Protein AF-G3C947-F1 (afdb_monomer)

Secondary structure (DSSP, 8-state):
--EEEEE-GGG--HHHHHHHHTTTEEEEEPPPTT--S-S-HHHHHHHHHHHH-HHHHHHHHTTHHHHHHHHHHHHHH--S----SSHHHHHHHHHHHHHHHHHHHHHHHHHHH--------------TTSTTS--

pLDDT: mean 82.48, std 16.09, range [36.72, 95.0]

Radius of gyration: 19.02 Å; Cα contacts (8 Å, |Δi|>4): 98; chains: 1; bounding box: 43×40×48 Å

Foldseek 3Di:
DAAEDADELVQDDLVSQVVCVVVSHQYLYDDDPPDDCPHDPSSVCNVCVCVVCVPVSVVSNCVVVVVVVLVVVLCVVCVDDQPDPDPVSSVVVVVVSVVVSVVVVQVVCCVPVVDDPPPPDDPDPPPPPPPVPPD

Structure (mmCIF, N/CA/C/O backbone):
data_AF-G3C947-F1
#
_entry.id   AF-G3C947-F1
#
loop_
_atom_site.group_PDB
_atom_site.id
_atom_site.type_symbol
_atom_site.label_atom_id
_atom_site.label_alt_id
_atom_site.label_comp_id
_atom_site.label_asym_id
_atom_site.label_entity_id
_atom_site.label_seq_id
_atom_site.pdbx_PDB_ins_code
_atom_site.Cartn_x
_atom_site.Cartn_y
_atom_site.Cartn_z
_atom_site.occupancy
_atom_site.B_iso_or_equiv
_atom_site.auth_seq_id
_atom_site.auth_comp_id
_atom_site.auth_asym_id
_atom_site.auth_atom_id
_atom_site.pdbx_PDB_model_num
ATOM 1 N N . MET A 1 1 ? -16.258 0.947 -11.600 1.00 46.91 1 MET A N 1
ATOM 2 C CA . MET A 1 1 ? -15.124 0.091 -11.181 1.00 46.91 1 MET A CA 1
ATOM 3 C C . MET A 1 1 ? -14.740 0.502 -9.768 1.00 46.91 1 MET A C 1
ATOM 5 O O . MET A 1 1 ? -14.337 1.641 -9.590 1.00 46.91 1 MET A O 1
ATOM 9 N N . VAL A 1 2 ? -14.936 -0.360 -8.766 1.00 54.62 2 VAL A N 1
ATOM 10 C CA . VAL A 1 2 ? -14.565 -0.039 -7.374 1.00 54.62 2 VAL A CA 1
ATOM 11 C C . VAL A 1 2 ? -13.040 0.010 -7.280 1.00 54.62 2 VAL A C 1
ATOM 13 O O . VAL A 1 2 ? -12.376 -0.970 -7.621 1.00 54.62 2 VAL A O 1
ATOM 16 N N . LYS A 1 3 ? -12.476 1.145 -6.856 1.00 83.50 3 LYS A N 1
ATOM 17 C CA . LYS A 1 3 ? -11.040 1.260 -6.581 1.00 83.50 3 LYS A CA 1
ATOM 18 C C . LYS A 1 3 ? -10.764 0.616 -5.222 1.00 83.50 3 LYS A C 1
ATOM 20 O O . LYS A 1 3 ? -11.379 0.975 -4.223 1.00 83.50 3 LYS A O 1
ATOM 25 N N . LEU A 1 4 ? -9.862 -0.359 -5.194 1.00 87.88 4 LEU A N 1
ATOM 26 C CA . LEU A 1 4 ? -9.436 -1.066 -3.985 1.00 87.88 4 LEU A CA 1
ATOM 27 C C . LEU A 1 4 ? -8.017 -0.624 -3.631 1.00 87.88 4 LEU A C 1
ATOM 29 O O . LEU A 1 4 ? -7.165 -0.545 -4.517 1.00 87.88 4 LEU A O 1
ATOM 33 N N . LEU A 1 5 ? -7.753 -0.384 -2.348 1.00 90.12 5 LEU A N 1
ATOM 34 C CA . LEU A 1 5 ? -6.408 -0.102 -1.850 1.00 90.12 5 LEU A CA 1
ATOM 35 C C . LEU A 1 5 ? -6.021 -1.121 -0.786 1.00 90.12 5 LEU A C 1
ATOM 37 O O . LEU A 1 5 ? -6.614 -1.172 0.290 1.00 90.12 5 LEU A O 1
ATOM 41 N N . THR A 1 6 ? -5.003 -1.921 -1.094 1.00 91.50 6 THR A N 1
ATOM 42 C CA . THR A 1 6 ? -4.406 -2.888 -0.169 1.00 91.50 6 THR A CA 1
ATOM 43 C C . THR A 1 6 ? -3.209 -2.278 0.546 1.00 91.50 6 THR A C 1
ATOM 45 O O . THR A 1 6 ? -2.308 -1.763 -0.117 1.00 91.50 6 THR A O 1
ATOM 48 N N . ALA A 1 7 ? -3.156 -2.383 1.872 1.00 89.56 7 ALA A N 1
ATOM 49 C CA . ALA A 1 7 ? -2.009 -1.933 2.661 1.00 89.56 7 ALA A CA 1
ATOM 50 C C . ALA A 1 7 ? -1.637 -2.950 3.743 1.00 89.56 7 ALA A C 1
ATOM 52 O O . ALA A 1 7 ? -2.445 -3.790 4.134 1.00 89.56 7 ALA A O 1
ATOM 53 N N . ASP A 1 8 ? -0.396 -2.870 4.223 1.00 88.88 8 ASP A N 1
ATOM 54 C CA . ASP A 1 8 ? 0.090 -3.712 5.316 1.00 88.88 8 ASP A CA 1
ATOM 55 C C . ASP A 1 8 ? -0.730 -3.506 6.600 1.00 88.88 8 ASP A C 1
ATOM 57 O O . ASP A 1 8 ? -1.199 -2.400 6.870 1.00 88.88 8 ASP A O 1
ATOM 61 N N . ALA A 1 9 ? -0.851 -4.545 7.430 1.00 89.81 9 ALA A N 1
ATOM 62 C CA . ALA A 1 9 ? -1.527 -4.472 8.727 1.00 89.81 9 ALA A CA 1
ATOM 63 C C . ALA A 1 9 ? -0.955 -3.370 9.645 1.00 89.81 9 ALA A C 1
ATOM 65 O O . ALA A 1 9 ? -1.646 -2.876 10.538 1.00 89.81 9 ALA A O 1
ATOM 66 N N . GLY A 1 10 ? 0.307 -2.971 9.455 1.00 88.94 10 GLY A N 1
ATOM 67 C CA . GLY A 1 10 ? 0.929 -1.820 10.110 1.00 88.94 10 GLY A CA 1
ATOM 68 C C . GLY A 1 10 ? 0.214 -0.490 9.850 1.00 88.94 10 GLY A C 1
ATOM 69 O O . GLY A 1 10 ? 0.206 0.358 10.734 1.00 88.94 10 GLY A O 1
ATOM 70 N N . TYR A 1 11 ? -0.452 -0.341 8.703 1.00 90.75 11 TYR A N 1
ATOM 71 C CA . TYR A 1 11 ? -1.237 0.845 8.344 1.00 90.75 11 TYR A CA 1
ATOM 72 C C . TYR A 1 11 ? -2.687 0.792 8.842 1.00 90.75 11 TYR A C 1
ATOM 74 O O . TYR A 1 11 ? -3.474 1.682 8.522 1.00 90.75 11 TYR A O 1
ATOM 82 N N . LEU A 1 12 ? -3.069 -0.232 9.613 1.00 92.94 12 LEU A N 1
ATOM 83 C CA . LEU A 1 12 ? -4.413 -0.328 10.172 1.00 92.94 12 LEU A CA 1
ATOM 84 C C . LEU A 1 12 ? -4.640 0.790 11.195 1.00 92.94 12 LEU A C 1
ATOM 86 O O . LEU A 1 12 ? -4.162 0.714 12.326 1.00 92.94 12 LEU A O 1
ATOM 90 N N . SER A 1 13 ? -5.404 1.800 10.798 1.00 93.06 13 SER A N 1
ATOM 91 C CA . SER A 1 13 ? -5.908 2.850 11.678 1.00 93.06 13 SER A CA 1
ATOM 92 C C . SER A 1 13 ? -7.265 3.342 11.169 1.00 93.06 13 SER A C 1
ATOM 94 O O . SER A 1 13 ? -7.620 3.114 10.006 1.00 93.06 13 SER A O 1
ATOM 96 N N . ARG A 1 14 ? -8.041 3.986 12.044 1.00 93.38 14 ARG A N 1
ATOM 97 C CA . ARG A 1 14 ? -9.364 4.524 11.689 1.00 93.38 14 ARG A CA 1
ATOM 98 C C . ARG A 1 14 ? -9.227 5.681 10.710 1.00 93.38 14 ARG A C 1
ATOM 100 O O . ARG A 1 14 ? -9.922 5.712 9.703 1.00 93.38 14 ARG A O 1
ATOM 107 N N . GLU A 1 15 ? -8.259 6.544 10.979 1.00 93.75 15 GLU A N 1
ATOM 108 C CA . GLU A 1 15 ? -7.911 7.734 10.207 1.00 93.75 15 GLU A CA 1
ATOM 109 C C . GLU A 1 15 ? -7.453 7.342 8.799 1.00 93.75 15 GLU A C 1
ATOM 111 O O . GLU A 1 15 ? -7.882 7.933 7.815 1.00 93.75 15 GLU A O 1
ATOM 116 N N . ASN A 1 16 ? -6.639 6.286 8.679 1.00 93.31 16 ASN A N 1
ATOM 117 C CA . ASN A 1 16 ? -6.220 5.770 7.378 1.00 93.31 16 ASN A CA 1
ATOM 118 C C . ASN A 1 16 ? -7.409 5.209 6.593 1.00 93.31 16 ASN A C 1
ATOM 120 O O . ASN A 1 16 ? -7.526 5.474 5.399 1.00 93.31 16 ASN A O 1
ATOM 124 N N . CYS A 1 17 ? -8.303 4.452 7.240 1.00 92.62 17 CYS A N 1
ATOM 125 C CA . CYS A 1 17 ? -9.491 3.920 6.566 1.00 92.62 17 CYS A CA 1
ATOM 126 C C . CYS A 1 17 ? -10.427 5.041 6.099 1.00 92.62 17 CYS A C 1
ATOM 128 O O . CYS A 1 17 ? -10.932 4.982 4.983 1.00 92.62 17 CYS A O 1
ATOM 130 N N . GLU A 1 18 ? -10.614 6.077 6.913 1.00 94.44 18 GLU A N 1
ATOM 131 C CA . GLU A 1 18 ? -11.406 7.258 6.569 1.00 94.44 18 GLU A CA 1
ATOM 132 C C . GLU A 1 18 ? -10.776 8.064 5.431 1.00 94.44 18 GLU A C 1
ATOM 134 O O . GLU A 1 18 ? -11.450 8.380 4.457 1.00 94.44 18 GLU A O 1
ATOM 139 N N . ALA A 1 19 ? -9.465 8.310 5.473 1.00 94.00 19 ALA A N 1
ATOM 140 C CA . ALA A 1 19 ? -8.751 9.003 4.403 1.00 94.00 19 ALA A CA 1
ATOM 141 C C . ALA A 1 19 ? -8.832 8.265 3.054 1.00 94.00 19 ALA A C 1
ATOM 143 O O . ALA A 1 19 ? -8.845 8.899 1.997 1.00 94.00 19 ALA A O 1
ATOM 144 N N . ILE A 1 20 ? -8.880 6.929 3.082 1.00 92.94 20 ILE A N 1
ATOM 145 C CA . ILE A 1 20 ? -9.097 6.094 1.895 1.00 92.94 20 ILE A CA 1
ATOM 146 C C . ILE A 1 20 ? -10.562 6.195 1.437 1.00 92.94 20 ILE A C 1
ATOM 148 O O . ILE A 1 20 ? -10.811 6.437 0.256 1.00 92.94 20 ILE A O 1
ATOM 152 N N . GLY A 1 21 ? -11.515 6.073 2.365 1.00 91.25 21 GLY A N 1
ATOM 153 C CA . GLY A 1 21 ? -12.951 6.165 2.087 1.00 91.25 21 GLY A CA 1
ATOM 154 C C . GLY A 1 21 ? -13.375 7.516 1.508 1.00 91.25 21 GLY A C 1
ATOM 155 O O . GLY A 1 21 ? -14.147 7.554 0.556 1.00 91.25 21 GLY A O 1
ATOM 156 N N . ASN A 1 22 ? -12.777 8.616 1.976 1.00 92.19 22 ASN A N 1
ATOM 157 C CA . ASN A 1 22 ? -12.993 9.972 1.454 1.00 92.19 22 ASN A CA 1
ATOM 158 C C . ASN A 1 22 ? -12.605 10.129 -0.026 1.00 92.19 22 ASN A C 1
ATOM 160 O O . ASN A 1 22 ? -12.978 11.108 -0.664 1.00 92.19 22 ASN A O 1
ATOM 164 N N . LYS A 1 23 ? -11.838 9.182 -0.580 1.00 92.00 23 LYS A N 1
ATOM 165 C CA . LYS A 1 23 ? -11.472 9.133 -2.002 1.00 92.00 23 LYS A CA 1
ATOM 166 C C . LYS A 1 23 ? -12.342 8.164 -2.807 1.00 92.00 23 LYS A C 1
ATOM 168 O O . LYS A 1 23 ? -11.977 7.844 -3.936 1.00 92.00 23 LYS A O 1
ATOM 173 N N . GLU A 1 24 ? -13.435 7.669 -2.223 1.00 89.88 24 GLU A N 1
ATOM 174 C CA . GLU A 1 24 ? -14.315 6.642 -2.800 1.00 89.88 24 GLU A CA 1
ATOM 175 C C . GLU A 1 24 ? -13.566 5.329 -3.104 1.00 89.88 24 GLU A C 1
ATOM 177 O O . GLU A 1 24 ? -13.845 4.610 -4.068 1.00 89.88 24 GLU A O 1
ATOM 182 N N . ILE A 1 25 ? -12.554 5.026 -2.286 1.00 91.69 25 ILE A N 1
ATOM 183 C CA . ILE A 1 25 ? -11.736 3.818 -2.386 1.00 91.69 25 ILE A CA 1
ATOM 184 C C . ILE A 1 25 ? -12.091 2.902 -1.217 1.00 91.69 25 ILE A C 1
ATOM 186 O O . ILE A 1 25 ? -12.230 3.346 -0.080 1.00 91.69 25 ILE A O 1
ATOM 190 N N . VAL A 1 26 ? -12.180 1.599 -1.477 1.00 91.00 26 VAL A N 1
ATOM 191 C CA . VAL A 1 26 ? -12.403 0.603 -0.424 1.00 91.00 26 VAL A CA 1
ATOM 192 C C . VAL A 1 26 ? -11.062 0.150 0.148 1.00 91.00 26 VAL A C 1
ATOM 194 O O . VAL A 1 26 ? -10.196 -0.366 -0.571 1.00 91.00 26 VAL A O 1
ATOM 197 N N . ALA A 1 27 ? -10.897 0.315 1.460 1.00 92.81 27 ALA A N 1
ATOM 198 C CA . ALA A 1 27 ? -9.704 -0.113 2.178 1.00 92.81 27 ALA A CA 1
ATOM 199 C C . ALA A 1 27 ? -9.661 -1.645 2.359 1.00 92.81 27 ALA A C 1
ATOM 201 O O . ALA A 1 27 ? -10.629 -2.293 2.768 1.00 92.81 27 ALA A O 1
ATOM 202 N N . ARG A 1 28 ? -8.494 -2.233 2.085 1.00 93.88 28 ARG A N 1
ATOM 203 C CA . ARG A 1 28 ? -8.162 -3.646 2.313 1.00 93.88 28 ARG A CA 1
ATOM 204 C C . ARG A 1 28 ? -6.905 -3.725 3.174 1.00 93.88 28 ARG A C 1
ATOM 206 O O . ARG A 1 28 ? -5.798 -3.914 2.673 1.00 93.88 28 ARG A O 1
ATOM 213 N N . ILE A 1 29 ? -7.082 -3.540 4.478 1.00 93.69 29 ILE A N 1
ATOM 214 C CA . ILE A 1 29 ? -6.005 -3.594 5.472 1.00 93.69 29 ILE A CA 1
ATOM 215 C C . ILE A 1 29 ? -6.318 -4.720 6.449 1.00 93.69 29 ILE A C 1
ATOM 217 O O . ILE A 1 29 ? -7.442 -4.796 6.937 1.00 93.69 29 ILE A O 1
ATOM 221 N N . PHE A 1 30 ? -5.355 -5.607 6.713 1.00 93.12 30 PHE A N 1
ATOM 222 C CA . PHE A 1 30 ? -5.614 -6.795 7.529 1.00 93.12 30 PHE A CA 1
ATOM 223 C C . PHE A 1 30 ? -6.046 -6.415 8.951 1.00 93.12 30 PHE A C 1
ATOM 225 O O . PHE A 1 30 ? -5.267 -5.763 9.660 1.00 93.12 30 PHE A O 1
ATOM 232 N N . PRO A 1 31 ? -7.250 -6.822 9.389 1.00 92.06 31 PRO A N 1
ATOM 233 C CA . PRO A 1 31 ? -7.729 -6.482 10.716 1.00 92.06 31 PRO A CA 1
ATOM 234 C C . PRO A 1 31 ? -6.936 -7.237 11.802 1.00 92.06 31 PRO A C 1
ATOM 236 O O . PRO A 1 31 ? -6.737 -8.449 11.724 1.00 92.06 31 PRO A O 1
ATOM 239 N N . LYS A 1 32 ? -6.441 -6.522 12.821 1.00 89.44 32 LYS A N 1
ATOM 240 C CA . LYS A 1 32 ? -5.651 -7.099 13.928 1.00 89.44 32 LYS A CA 1
ATOM 241 C C . LYS A 1 32 ? -6.553 -7.671 15.030 1.00 89.44 32 LYS A C 1
ATOM 243 O O . LYS A 1 32 ? -7.731 -7.343 15.127 1.00 89.44 32 LYS A O 1
ATOM 248 N N . LYS A 1 33 ? -5.990 -8.504 15.910 1.00 88.62 33 LYS A N 1
ATOM 249 C CA . LYS A 1 33 ? -6.705 -9.016 17.092 1.00 88.62 33 LYS A CA 1
ATOM 250 C C . LYS A 1 33 ? -7.154 -7.854 17.995 1.00 88.62 33 LYS A C 1
ATOM 252 O O . LYS A 1 33 ? -6.365 -6.952 18.258 1.00 88.62 33 LYS A O 1
ATOM 257 N N . GLY A 1 34 ? -8.392 -7.907 18.491 1.00 85.88 34 GLY A N 1
ATOM 258 C CA . GLY A 1 34 ? -8.931 -6.927 19.450 1.00 85.88 34 GLY A CA 1
ATOM 259 C C . GLY A 1 34 ? -9.524 -5.654 18.834 1.00 85.88 34 GLY A C 1
ATOM 260 O O . GLY A 1 34 ? -9.808 -4.701 19.552 1.00 85.88 34 GLY A O 1
ATOM 261 N N . ILE A 1 35 ? -9.713 -5.617 17.516 1.00 89.06 35 ILE A N 1
ATOM 262 C CA . 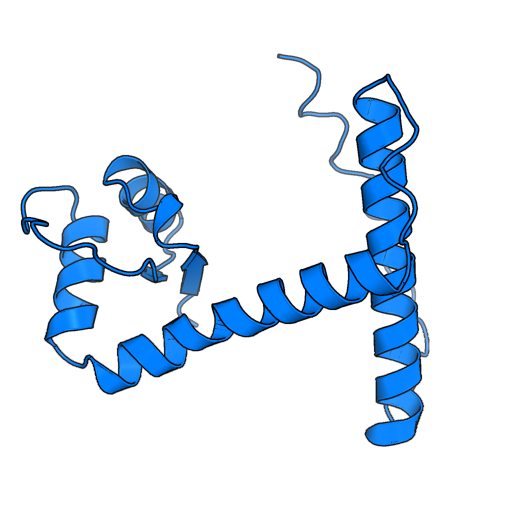ILE A 1 35 ? -10.430 -4.529 16.841 1.00 89.06 35 ILE A CA 1
ATOM 263 C C . ILE A 1 35 ? -11.914 -4.493 17.211 1.00 89.06 35 ILE A C 1
ATOM 265 O O . ILE A 1 35 ? -12.553 -5.521 17.429 1.00 89.06 35 ILE A O 1
ATOM 269 N N . THR A 1 36 ? -12.469 -3.285 17.215 1.00 89.56 36 THR A N 1
ATOM 270 C CA . THR A 1 36 ? -13.894 -3.035 17.434 1.00 89.56 36 THR A CA 1
ATOM 271 C C . THR A 1 36 ? -14.521 -2.410 16.194 1.00 89.56 36 THR A C 1
ATOM 273 O O . THR A 1 36 ? -13.850 -1.731 15.416 1.00 89.56 36 THR A O 1
ATOM 276 N N . TYR A 1 37 ? -15.834 -2.577 16.036 1.00 89.31 37 TYR A N 1
ATOM 277 C CA . TYR A 1 37 ? -16.611 -1.916 14.981 1.00 89.31 37 TYR A CA 1
ATOM 278 C C . TYR A 1 37 ? -16.779 -0.403 15.200 1.00 89.31 37 TYR A C 1
ATOM 280 O O . TYR A 1 37 ? -17.320 0.285 14.342 1.00 89.31 37 TYR A O 1
ATOM 288 N N . SER A 1 38 ? -16.314 0.140 16.328 1.00 89.81 38 SER A N 1
ATOM 289 C CA . SER A 1 38 ? -16.380 1.578 16.589 1.00 89.81 38 SER A CA 1
ATOM 290 C C . SER A 1 38 ? -15.403 2.326 15.683 1.00 89.81 38 SER A C 1
ATOM 292 O O . SER A 1 38 ? -14.200 2.046 15.714 1.00 89.81 38 SER A O 1
ATOM 294 N N . GLY A 1 39 ? -15.915 3.261 14.881 1.00 90.44 39 GLY A N 1
ATOM 295 C CA . GLY A 1 39 ? -15.129 4.096 13.975 1.00 90.44 39 GLY A CA 1
ATOM 296 C C . GLY A 1 39 ? -15.941 4.682 12.810 1.00 90.44 39 GLY A C 1
ATOM 297 O O . GLY A 1 39 ? -17.163 4.508 12.758 1.00 90.44 39 GLY A O 1
ATOM 298 N N . PRO A 1 40 ? -15.263 5.358 11.867 1.00 92.06 40 PRO A N 1
ATOM 299 C CA . PRO A 1 40 ? -15.860 5.904 10.644 1.00 92.06 40 PRO A CA 1
ATOM 300 C C . PRO A 1 40 ? -16.541 4.832 9.779 1.00 92.06 40 PRO A C 1
ATOM 302 O O . PRO A 1 40 ? -16.272 3.637 9.929 1.00 92.06 40 PRO A O 1
ATOM 305 N N . ASP A 1 41 ? -17.406 5.242 8.850 1.00 93.12 41 ASP A N 1
ATOM 306 C CA . ASP A 1 41 ? -18.142 4.300 7.990 1.00 93.12 41 ASP A CA 1
ATOM 307 C C . ASP A 1 41 ? -17.191 3.415 7.170 1.00 93.12 41 ASP A C 1
ATOM 309 O O . ASP A 1 41 ? -17.346 2.196 7.159 1.00 93.12 41 ASP A O 1
ATOM 313 N N . ALA A 1 42 ? -16.124 3.990 6.604 1.00 93.06 42 ALA A N 1
ATOM 314 C CA . ALA A 1 42 ? -15.108 3.244 5.854 1.00 93.06 42 ALA A CA 1
ATOM 315 C C . ALA A 1 42 ? -14.377 2.183 6.705 1.00 93.06 42 ALA A C 1
ATOM 317 O O . ALA A 1 42 ? -14.010 1.115 6.212 1.00 93.06 42 ALA A O 1
ATOM 318 N N . TRP A 1 43 ? -14.180 2.447 8.002 1.00 94.25 43 TRP A N 1
ATOM 319 C CA . TRP A 1 43 ? -13.630 1.467 8.946 1.00 94.25 43 TRP A CA 1
ATOM 320 C C . TRP A 1 43 ? -14.612 0.317 9.176 1.00 94.25 43 TRP A C 1
ATOM 322 O O . TRP A 1 43 ? -14.234 -0.854 9.090 1.00 94.25 43 TRP A O 1
ATOM 332 N N . ARG A 1 44 ? -15.882 0.650 9.431 1.00 94.06 44 ARG A N 1
ATOM 333 C CA . ARG A 1 44 ? -16.957 -0.331 9.622 1.00 94.06 44 ARG A CA 1
ATOM 334 C C . ARG A 1 44 ? -17.141 -1.203 8.387 1.00 94.06 44 ARG A C 1
ATOM 336 O O . ARG A 1 44 ? -17.232 -2.416 8.529 1.00 94.06 44 ARG A O 1
ATOM 343 N N . GLU A 1 45 ? -17.114 -0.616 7.196 1.00 92.50 45 GLU A N 1
ATOM 344 C CA . GLU A 1 45 ? -17.201 -1.329 5.922 1.00 92.50 45 GLU A CA 1
ATOM 345 C C . GLU A 1 45 ? -16.001 -2.264 5.702 1.00 92.50 45 GLU A C 1
ATOM 347 O O . GLU A 1 45 ? -16.165 -3.419 5.297 1.00 92.50 45 GLU A O 1
ATOM 352 N N . MET A 1 46 ? -14.784 -1.808 6.009 1.00 93.81 46 MET A N 1
ATOM 353 C CA . MET A 1 46 ? -13.572 -2.622 5.896 1.00 93.81 46 MET A CA 1
ATOM 354 C C . MET A 1 46 ? -13.636 -3.864 6.797 1.00 93.81 46 MET A C 1
ATOM 356 O O . MET A 1 46 ? -13.357 -4.966 6.316 1.00 93.81 46 MET A O 1
ATOM 360 N N . ILE A 1 47 ? -14.076 -3.716 8.054 1.00 94.06 47 ILE A N 1
ATOM 361 C CA . ILE A 1 47 ? -14.262 -4.853 8.971 1.00 94.06 47 ILE A CA 1
ATOM 362 C C . ILE A 1 47 ? -15.436 -5.726 8.523 1.00 94.06 47 ILE A C 1
ATOM 364 O O . ILE A 1 47 ? -15.287 -6.941 8.412 1.00 94.06 47 ILE A O 1
ATOM 368 N N . TYR A 1 48 ? -16.589 -5.125 8.225 1.00 93.62 48 TYR A N 1
ATOM 369 C CA . TYR A 1 48 ? -17.786 -5.856 7.812 1.00 93.62 48 TYR A CA 1
ATOM 370 C C . TYR A 1 48 ? -17.517 -6.710 6.574 1.00 93.62 48 TYR A C 1
ATOM 372 O O . TYR A 1 48 ? -17.843 -7.891 6.555 1.00 93.62 48 TYR A O 1
ATOM 380 N N . SER A 1 49 ? -16.849 -6.154 5.563 1.00 92.56 49 SER A N 1
ATOM 381 C CA . SER A 1 49 ? -16.510 -6.889 4.342 1.00 92.56 49 SER A CA 1
ATOM 382 C C . SER A 1 49 ? -15.517 -8.033 4.574 1.00 92.56 49 SER A C 1
ATOM 384 O O . SER A 1 49 ? -15.549 -9.009 3.828 1.00 92.56 49 SER A O 1
ATOM 386 N N . PHE A 1 50 ? -14.664 -7.948 5.600 1.00 94.00 50 PHE A N 1
ATOM 387 C CA . PHE A 1 50 ? -13.810 -9.061 6.019 1.00 94.00 50 PHE A CA 1
ATOM 388 C C . PHE A 1 50 ? -14.617 -10.184 6.681 1.00 94.00 50 PHE A C 1
ATOM 390 O O . PHE A 1 50 ? -14.361 -11.359 6.419 1.00 94.00 50 PHE A O 1
ATOM 397 N N . THR A 1 51 ? -15.601 -9.841 7.514 1.00 92.12 51 THR A N 1
ATOM 398 C CA . THR A 1 51 ? -16.448 -10.821 8.214 1.00 92.12 51 THR A CA 1
ATOM 399 C C . THR A 1 51 ? -17.522 -11.432 7.311 1.00 92.12 51 THR A C 1
ATOM 401 O O . THR A 1 51 ? -17.827 -12.610 7.451 1.00 92.12 51 THR A O 1
ATOM 404 N N . TYR A 1 52 ? -18.072 -10.661 6.373 1.00 95.00 52 TYR A N 1
ATOM 405 C CA . TYR A 1 52 ? -19.147 -11.092 5.478 1.00 95.00 52 TYR A CA 1
ATOM 406 C C . TYR A 1 52 ? -18.688 -12.152 4.467 1.00 95.00 52 TYR A C 1
ATOM 408 O O . TYR A 1 52 ? -19.353 -13.167 4.287 1.00 95.00 52 TYR A O 1
ATOM 416 N N . ASP A 1 53 ? -17.542 -11.933 3.815 1.00 94.69 53 ASP A N 1
ATOM 417 C CA . ASP A 1 53 ? -16.946 -12.895 2.882 1.00 94.69 53 ASP A CA 1
ATOM 418 C C . ASP A 1 53 ? -15.421 -12.861 3.004 1.00 94.69 53 ASP A C 1
ATOM 420 O O . ASP A 1 53 ? -14.695 -12.231 2.224 1.00 94.69 53 ASP A O 1
ATOM 424 N N . THR A 1 54 ? -14.929 -13.565 4.021 1.00 94.44 54 THR A N 1
ATOM 425 C CA . THR A 1 54 ? -13.504 -13.617 4.352 1.00 94.44 54 THR A CA 1
ATOM 426 C C . THR A 1 54 ? -12.662 -14.147 3.195 1.00 94.44 54 THR A C 1
ATOM 428 O O . THR A 1 54 ? -11.580 -13.627 2.935 1.00 94.44 54 THR A O 1
ATOM 431 N N . GLN A 1 55 ? -13.145 -15.145 2.452 1.00 94.56 55 GLN A N 1
ATOM 432 C CA . GLN A 1 55 ? -12.375 -15.748 1.360 1.00 94.56 55 GLN A CA 1
ATOM 433 C C . GLN A 1 55 ? -12.198 -14.777 0.192 1.00 94.56 55 GLN A C 1
ATOM 435 O O . GLN A 1 55 ? -11.095 -14.614 -0.339 1.00 94.56 55 GLN A O 1
ATOM 440 N N . LYS A 1 56 ? -13.265 -14.080 -0.209 1.00 92.88 56 LYS A N 1
ATOM 441 C CA . LYS A 1 56 ? -13.169 -13.018 -1.217 1.00 92.88 56 LYS A CA 1
ATOM 442 C C . LYS A 1 56 ? -12.289 -11.871 -0.740 1.00 92.88 56 LYS A C 1
ATOM 444 O O . LYS A 1 56 ? -11.470 -11.386 -1.521 1.00 92.88 56 LYS A O 1
ATOM 449 N N . TRP A 1 57 ? -12.416 -11.475 0.523 1.00 94.00 57 TRP A N 1
ATOM 450 C CA . TRP A 1 57 ? -11.592 -10.423 1.104 1.00 94.00 57 TRP A CA 1
ATOM 451 C C . TRP A 1 57 ? -10.102 -10.791 1.066 1.00 94.00 57 TRP A C 1
ATOM 453 O O . TRP A 1 57 ? -9.289 -10.000 0.591 1.00 94.00 57 TRP A O 1
ATOM 463 N N . LEU A 1 58 ? -9.741 -12.015 1.469 1.00 92.50 58 LEU A N 1
ATOM 464 C CA . LEU A 1 58 ? -8.357 -12.503 1.452 1.00 92.50 58 LEU A CA 1
ATOM 465 C C . LEU A 1 58 ? -7.781 -12.574 0.034 1.00 92.50 58 LEU A C 1
ATOM 467 O O . LEU A 1 58 ? -6.625 -12.203 -0.167 1.00 92.50 58 LEU A O 1
ATOM 471 N N . ARG A 1 59 ? -8.582 -12.964 -0.967 1.00 91.06 59 ARG A N 1
ATOM 472 C CA . ARG A 1 59 ? -8.163 -12.923 -2.381 1.00 91.06 59 ARG A CA 1
ATOM 473 C C . ARG A 1 59 ? -7.838 -11.507 -2.850 1.00 91.06 59 ARG A C 1
ATOM 475 O O . ARG A 1 59 ? -6.851 -11.314 -3.550 1.00 91.06 59 ARG A O 1
ATOM 482 N N . GLN A 1 60 ? -8.635 -10.519 -2.446 1.00 90.88 60 GLN A N 1
ATOM 483 C CA . GLN A 1 60 ? -8.369 -9.110 -2.755 1.00 90.88 60 GLN A CA 1
ATOM 484 C C . GLN A 1 60 ? -7.143 -8.587 -1.997 1.00 90.88 60 GLN A C 1
ATOM 486 O O . GLN A 1 60 ? -6.332 -7.859 -2.556 1.00 90.88 60 GLN A O 1
ATOM 491 N N . TYR A 1 61 ? -6.977 -8.985 -0.736 1.00 91.44 61 TYR A N 1
ATOM 492 C CA . TYR A 1 61 ? -5.828 -8.608 0.083 1.00 91.44 61 TYR A CA 1
ATOM 493 C C . TYR A 1 61 ? -4.509 -9.213 -0.423 1.00 91.44 61 TYR A C 1
ATOM 495 O O . TYR A 1 61 ? -3.455 -8.585 -0.306 1.00 91.44 61 TYR A O 1
ATOM 503 N N . HIS A 1 62 ? -4.556 -10.395 -1.047 1.00 87.38 62 HIS A N 1
ATOM 504 C CA . HIS A 1 62 ? -3.381 -11.097 -1.570 1.00 87.38 62 HIS A CA 1
ATOM 505 C C . HIS A 1 62 ? -2.571 -10.272 -2.586 1.00 87.38 62 HIS A C 1
ATOM 507 O O . HIS A 1 62 ? -1.366 -10.487 -2.709 1.00 87.38 62 HIS A O 1
ATOM 513 N N . THR A 1 63 ? -3.165 -9.274 -3.253 1.00 83.00 63 THR A N 1
ATOM 514 C CA . THR A 1 63 ? -2.451 -8.334 -4.140 1.00 83.00 63 THR A CA 1
ATOM 515 C C . THR A 1 63 ? -1.278 -7.632 -3.439 1.00 83.00 63 THR A C 1
ATOM 517 O O . THR A 1 63 ? -0.295 -7.275 -4.087 1.00 83.00 63 THR A O 1
ATOM 520 N N . ARG A 1 64 ? -1.295 -7.526 -2.103 1.00 85.81 64 ARG A N 1
ATOM 521 C CA . ARG A 1 64 ? -0.170 -7.021 -1.300 1.00 85.81 64 ARG A CA 1
ATOM 522 C C . ARG A 1 64 ? 1.130 -7.825 -1.492 1.00 85.81 64 ARG A C 1
ATOM 524 O O . ARG A 1 64 ? 2.210 -7.242 -1.405 1.00 85.81 64 ARG A O 1
ATOM 531 N N . SER A 1 65 ? 1.053 -9.119 -1.816 1.00 84.56 65 SER A N 1
ATOM 532 C CA . SER A 1 65 ? 2.230 -9.964 -2.105 1.00 84.56 65 SER A CA 1
ATOM 533 C C . SER A 1 65 ? 3.020 -9.504 -3.343 1.00 84.56 65 SER A C 1
ATOM 535 O O . SER A 1 65 ? 4.232 -9.724 -3.433 1.00 84.56 65 SER A O 1
ATOM 537 N N . ILE A 1 66 ? 2.375 -8.784 -4.271 1.00 82.44 66 ILE A N 1
ATOM 538 C CA . ILE A 1 66 ? 3.037 -8.193 -5.441 1.00 82.44 66 ILE A CA 1
ATOM 539 C C . ILE A 1 66 ? 4.069 -7.160 -4.984 1.00 82.44 66 ILE A C 1
ATOM 541 O O . ILE A 1 66 ? 5.218 -7.199 -5.420 1.00 82.44 66 ILE A O 1
ATOM 545 N N . ILE A 1 67 ? 3.701 -6.280 -4.048 1.00 81.69 67 ILE A N 1
ATOM 546 C CA . ILE A 1 67 ? 4.605 -5.248 -3.516 1.00 81.69 67 ILE A CA 1
ATOM 547 C C . ILE A 1 67 ? 5.789 -5.886 -2.781 1.00 81.69 67 ILE A C 1
ATOM 549 O O . ILE A 1 67 ? 6.922 -5.420 -2.912 1.00 81.69 67 ILE A O 1
ATOM 553 N N . GLU A 1 68 ? 5.569 -6.972 -2.040 1.00 82.44 68 GLU A N 1
ATOM 554 C CA . GLU A 1 68 ? 6.668 -7.710 -1.407 1.00 82.44 68 GLU A CA 1
ATOM 555 C C . GLU A 1 68 ? 7.625 -8.298 -2.437 1.00 82.44 68 GLU A C 1
ATOM 557 O O . GLU A 1 68 ? 8.840 -8.169 -2.287 1.00 82.44 68 GLU A O 1
ATOM 562 N N . THR A 1 69 ? 7.087 -8.875 -3.510 1.00 86.12 69 THR A N 1
ATOM 563 C CA . THR A 1 69 ? 7.876 -9.424 -4.617 1.00 86.12 69 THR A CA 1
ATOM 564 C C . THR A 1 69 ? 8.707 -8.336 -5.294 1.00 86.12 69 THR A C 1
ATOM 566 O O . THR A 1 69 ? 9.912 -8.514 -5.494 1.00 86.12 69 THR A O 1
ATOM 569 N N . VAL A 1 70 ? 8.108 -7.174 -5.571 1.00 85.19 70 VAL A N 1
ATOM 570 C CA . VAL A 1 70 ? 8.798 -5.993 -6.116 1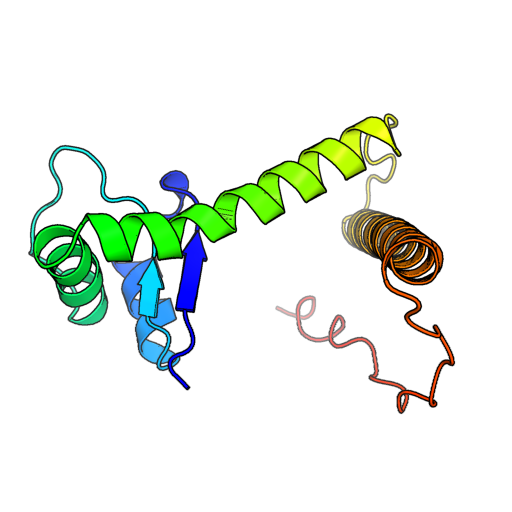.00 85.19 70 VAL A CA 1
ATOM 571 C C . VAL A 1 70 ? 9.932 -5.561 -5.184 1.00 85.19 70 VAL A C 1
ATOM 573 O O . VAL A 1 70 ? 11.084 -5.481 -5.610 1.00 85.19 70 VAL A O 1
ATOM 576 N N . ASN A 1 71 ? 9.646 -5.361 -3.894 1.00 84.12 71 ASN A N 1
ATOM 577 C CA . ASN A 1 71 ? 10.635 -4.938 -2.898 1.00 84.12 71 ASN A CA 1
ATOM 578 C C . ASN A 1 71 ? 11.793 -5.937 -2.770 1.00 84.12 71 ASN A C 1
ATOM 580 O O . ASN A 1 71 ? 12.961 -5.552 -2.701 1.00 84.12 71 ASN A O 1
ATOM 584 N N . SER A 1 72 ? 11.474 -7.228 -2.760 1.00 87.06 72 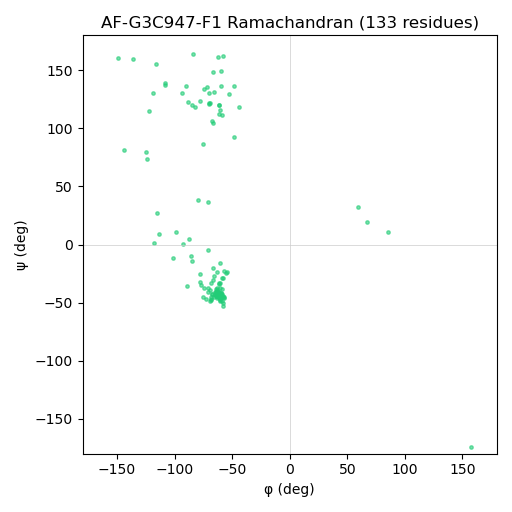SER A N 1
ATOM 585 C CA . SER A 1 72 ? 12.440 -8.324 -2.698 1.00 87.06 72 SER A CA 1
ATOM 586 C C . SER A 1 72 ? 13.327 -8.358 -3.950 1.00 87.06 72 SER A C 1
ATOM 588 O O . SER A 1 72 ? 14.544 -8.532 -3.861 1.00 87.06 72 SER A O 1
ATOM 590 N N . THR A 1 73 ? 12.741 -8.124 -5.126 1.00 88.12 73 THR A N 1
ATOM 591 C CA . THR A 1 73 ? 13.463 -8.064 -6.405 1.00 88.12 73 THR A CA 1
ATOM 592 C C . THR A 1 73 ? 14.384 -6.853 -6.462 1.00 88.12 73 THR A C 1
ATOM 594 O O . THR A 1 73 ? 15.540 -6.972 -6.878 1.00 88.12 73 THR A O 1
ATOM 597 N N . LEU A 1 74 ? 13.908 -5.697 -5.997 1.00 86.38 74 LEU A N 1
ATOM 598 C CA . LEU A 1 74 ? 14.679 -4.459 -5.976 1.00 86.38 74 LEU A CA 1
ATOM 599 C C . LEU A 1 74 ? 15.920 -4.594 -5.086 1.00 86.38 74 LEU A C 1
ATOM 601 O O . LEU A 1 74 ? 17.020 -4.250 -5.513 1.00 86.38 74 LEU A O 1
ATOM 605 N N . LYS A 1 75 ? 15.761 -5.178 -3.891 1.00 84.19 75 LYS A N 1
ATOM 606 C CA . LYS A 1 75 ? 16.870 -5.443 -2.960 1.00 84.19 75 LYS A CA 1
ATOM 607 C C . LYS A 1 75 ? 17.914 -6.401 -3.537 1.00 84.19 75 LYS A C 1
ATOM 609 O O . LYS A 1 75 ? 19.101 -6.161 -3.362 1.00 84.19 75 LYS A O 1
ATOM 614 N N . ARG A 1 76 ? 17.498 -7.459 -4.248 1.00 87.00 76 ARG A N 1
ATOM 615 C CA . ARG A 1 76 ? 18.437 -8.404 -4.889 1.00 87.00 76 ARG A CA 1
ATOM 616 C C . ARG A 1 76 ? 19.156 -7.804 -6.094 1.00 87.00 76 ARG A C 1
ATOM 618 O O . ARG A 1 76 ? 20.326 -8.080 -6.309 1.00 87.00 76 ARG A O 1
ATOM 625 N N . THR A 1 77 ? 18.455 -6.988 -6.875 1.00 86.25 77 THR A N 1
ATOM 626 C CA . THR A 1 77 ? 19.004 -6.363 -8.089 1.00 86.25 77 THR A CA 1
ATOM 627 C C . THR A 1 77 ? 19.965 -5.230 -7.761 1.00 86.25 77 THR A C 1
ATOM 629 O O . THR A 1 77 ? 20.958 -5.030 -8.453 1.00 86.25 77 THR A O 1
ATOM 632 N N . MET A 1 78 ? 19.656 -4.463 -6.717 1.00 85.62 78 MET A N 1
ATOM 633 C CA . MET A 1 78 ? 20.429 -3.304 -6.288 1.00 85.62 78 MET A CA 1
ATOM 634 C C . MET A 1 78 ? 20.829 -3.492 -4.823 1.00 85.62 78 MET A C 1
ATOM 636 O O . MET A 1 78 ? 20.273 -2.824 -3.946 1.00 85.62 78 MET A O 1
ATOM 640 N N . PRO A 1 79 ? 21.800 -4.383 -4.547 1.00 82.62 79 PRO A N 1
ATOM 641 C CA . PRO A 1 79 ? 22.186 -4.743 -3.183 1.00 82.62 79 PRO A CA 1
ATOM 642 C C . PRO A 1 79 ? 22.834 -3.581 -2.425 1.00 82.62 79 PRO A C 1
ATOM 644 O O . PRO A 1 79 ? 22.860 -3.572 -1.198 1.00 82.62 79 PRO A O 1
ATOM 647 N N . SER A 1 80 ? 23.340 -2.569 -3.139 1.00 85.44 80 SER A N 1
ATOM 648 C CA . SER A 1 80 ? 23.876 -1.367 -2.506 1.00 85.44 80 SER A CA 1
ATOM 649 C C . SER A 1 80 ? 22.769 -0.578 -1.787 1.00 85.44 80 SER A C 1
ATOM 651 O O . SER A 1 80 ? 21.745 -0.263 -2.412 1.00 85.44 80 SER A O 1
ATOM 653 N N . PRO A 1 81 ? 22.981 -0.172 -0.520 1.00 81.69 81 PRO A N 1
ATOM 654 C CA . PRO A 1 81 ? 22.073 0.738 0.168 1.00 81.69 81 PRO A CA 1
ATOM 655 C C . PRO A 1 81 ? 22.019 2.095 -0.547 1.00 81.69 81 PRO A C 1
ATOM 657 O O . PRO A 1 81 ? 22.903 2.426 -1.342 1.00 81.69 81 PRO A O 1
ATOM 660 N N . LEU A 1 82 ? 20.975 2.882 -0.275 1.00 81.81 82 LEU A N 1
ATOM 661 C CA . LEU A 1 82 ? 20.849 4.241 -0.809 1.00 81.81 82 LEU A CA 1
ATOM 662 C C . LEU A 1 82 ? 22.032 5.085 -0.320 1.00 81.81 82 LEU A C 1
ATOM 664 O O . LEU A 1 82 ? 22.182 5.316 0.879 1.00 81.81 82 LEU A O 1
ATOM 668 N N . LYS A 1 83 ? 22.884 5.536 -1.246 1.00 77.12 83 LYS A N 1
ATOM 669 C CA . LYS A 1 83 ? 24.187 6.138 -0.903 1.00 77.12 83 LYS A CA 1
ATOM 670 C C . LYS A 1 83 ? 24.097 7.632 -0.581 1.00 77.12 83 LYS A C 1
ATOM 672 O O . LYS A 1 83 ? 25.059 8.227 -0.104 1.00 77.12 83 LYS A O 1
ATOM 677 N N . LYS A 1 84 ? 22.981 8.287 -0.911 1.00 77.19 84 LYS A N 1
ATOM 678 C CA . LYS A 1 84 ? 22.876 9.754 -0.879 1.00 77.19 84 LYS A CA 1
ATOM 679 C C . LYS A 1 84 ? 22.402 10.260 0.483 1.00 77.19 84 LYS A C 1
ATOM 681 O O . LYS A 1 84 ? 21.449 9.732 1.034 1.00 77.19 84 LYS A O 1
ATOM 686 N N . ARG A 1 85 ? 23.021 11.328 1.004 1.00 74.56 85 ARG A N 1
ATOM 687 C CA . ARG A 1 85 ? 22.602 11.994 2.257 1.00 74.56 85 ARG A CA 1
ATOM 688 C C . ARG A 1 85 ? 21.337 12.843 2.076 1.00 74.56 85 ARG A C 1
ATOM 690 O O . ARG A 1 85 ? 20.428 12.756 2.891 1.00 74.56 85 ARG A O 1
ATOM 697 N N . LEU A 1 86 ? 21.285 13.637 1.003 1.00 85.69 86 LEU A N 1
ATOM 698 C CA . LEU A 1 86 ? 20.196 14.582 0.726 1.00 85.69 86 LEU A CA 1
ATOM 699 C C . LEU A 1 86 ? 18.909 13.864 0.304 1.00 85.69 86 LEU A C 1
ATOM 701 O O . LEU A 1 86 ? 18.955 12.991 -0.565 1.00 85.69 86 LEU A O 1
ATOM 705 N N . ILE A 1 87 ? 17.772 14.288 0.864 1.00 83.00 87 ILE A N 1
ATOM 706 C CA . ILE A 1 87 ? 16.450 13.688 0.621 1.00 83.00 87 ILE A CA 1
ATOM 707 C C . ILE A 1 87 ? 16.077 13.681 -0.866 1.00 83.00 87 ILE A C 1
ATOM 709 O O . ILE A 1 87 ? 15.711 12.636 -1.395 1.00 83.00 87 ILE A O 1
ATOM 713 N N . VAL A 1 88 ? 16.301 14.796 -1.569 1.00 84.75 88 VAL A N 1
ATOM 714 C CA . VAL A 1 88 ? 16.028 14.923 -3.011 1.00 84.75 88 VAL A CA 1
ATOM 715 C C . VAL A 1 88 ? 16.830 13.898 -3.808 1.00 84.75 88 VAL A C 1
ATOM 717 O O . VAL A 1 88 ? 16.290 13.184 -4.643 1.00 84.75 88 VAL A O 1
ATOM 720 N N . ARG A 1 89 ? 18.121 13.741 -3.491 1.00 84.12 89 ARG A N 1
ATOM 721 C CA . ARG A 1 89 ? 18.995 12.782 -4.181 1.00 84.12 89 ARG A CA 1
ATOM 722 C C . ARG A 1 89 ? 18.621 11.330 -3.875 1.00 84.12 89 ARG A C 1
ATOM 724 O O . ARG A 1 89 ? 18.764 10.487 -4.754 1.00 84.12 89 ARG A O 1
ATOM 731 N N . LYS A 1 90 ? 18.139 11.034 -2.660 1.00 85.12 9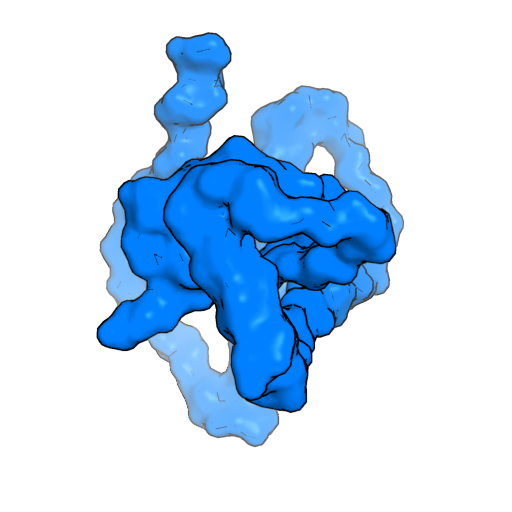0 LYS A N 1
ATOM 732 C CA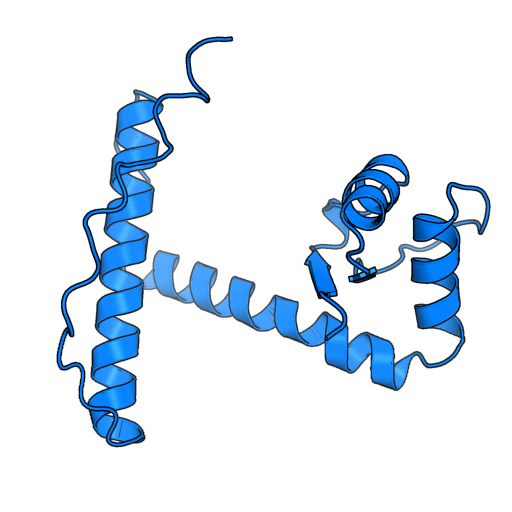 . LYS A 1 90 ? 17.572 9.715 -2.327 1.00 85.12 90 LYS A CA 1
ATOM 733 C C . LYS A 1 90 ? 16.308 9.446 -3.142 1.00 85.12 90 LYS A C 1
ATOM 735 O O . LYS A 1 90 ? 16.186 8.360 -3.693 1.00 85.12 90 LYS A O 1
ATOM 740 N N . ALA A 1 91 ? 15.410 10.426 -3.255 1.00 86.56 91 ALA A N 1
ATOM 741 C CA . ALA A 1 91 ? 14.198 10.306 -4.060 1.00 86.56 91 ALA A CA 1
ATOM 742 C C . ALA A 1 91 ? 14.534 10.051 -5.538 1.00 86.56 91 ALA A C 1
ATOM 744 O O . ALA A 1 91 ? 14.015 9.104 -6.122 1.00 86.56 91 ALA A O 1
ATOM 745 N N . THR A 1 92 ? 15.478 10.804 -6.115 1.00 87.62 92 THR A N 1
ATOM 746 C CA . THR A 1 92 ? 15.967 10.565 -7.484 1.00 87.62 92 THR A CA 1
ATOM 747 C C . THR A 1 92 ? 16.544 9.159 -7.649 1.00 87.62 92 THR A C 1
ATOM 749 O O . THR A 1 92 ? 16.237 8.482 -8.627 1.00 87.62 92 THR A O 1
ATOM 752 N N . GLU A 1 93 ? 17.355 8.695 -6.693 1.00 88.62 93 GLU A N 1
ATOM 753 C CA . GLU A 1 93 ? 17.911 7.340 -6.724 1.00 88.62 93 GLU A CA 1
ATOM 754 C C . GLU A 1 93 ? 16.801 6.278 -6.681 1.00 88.62 93 GLU A C 1
ATOM 756 O O . GLU A 1 93 ? 16.829 5.341 -7.473 1.00 88.62 93 GLU A O 1
ATOM 761 N N . ILE A 1 94 ? 15.794 6.437 -5.818 1.00 87.75 94 ILE A N 1
ATOM 762 C CA . ILE A 1 94 ? 14.640 5.529 -5.735 1.00 87.75 94 ILE A CA 1
ATOM 763 C C . ILE A 1 94 ? 13.872 5.495 -7.061 1.00 87.75 94 ILE A C 1
ATOM 765 O O . ILE A 1 94 ? 13.599 4.409 -7.570 1.00 87.75 94 ILE A O 1
ATOM 769 N N . VAL A 1 95 ? 13.570 6.655 -7.653 1.00 88.31 95 VAL A N 1
ATOM 770 C CA . VAL A 1 95 ? 12.865 6.739 -8.944 1.00 88.31 95 VAL A CA 1
ATOM 771 C C . VAL A 1 95 ? 13.666 6.048 -10.048 1.00 88.31 95 VAL A C 1
ATOM 773 O O . VAL A 1 95 ? 13.113 5.235 -10.784 1.00 88.31 95 VAL A O 1
ATOM 776 N N . ALA A 1 96 ? 14.979 6.279 -10.121 1.00 89.62 96 ALA A N 1
ATOM 777 C CA . ALA A 1 96 ? 15.839 5.607 -11.095 1.00 89.62 96 ALA A CA 1
ATOM 778 C C . ALA A 1 96 ? 15.820 4.077 -10.923 1.00 89.62 96 ALA A C 1
ATOM 780 O O . ALA A 1 96 ? 15.728 3.336 -11.903 1.00 89.62 96 ALA A O 1
ATOM 781 N N . ARG A 1 97 ? 15.850 3.592 -9.675 1.00 89.19 97 ARG A N 1
ATOM 782 C CA . ARG A 1 97 ? 15.741 2.161 -9.361 1.00 89.19 97 ARG A CA 1
ATOM 783 C C . ARG A 1 97 ? 14.387 1.575 -9.795 1.00 89.19 97 ARG A C 1
ATOM 785 O O . ARG A 1 97 ? 14.360 0.468 -10.332 1.00 89.19 97 ARG A O 1
ATOM 792 N N . ILE A 1 98 ? 13.289 2.316 -9.626 1.00 88.25 98 ILE A N 1
ATOM 793 C CA . ILE A 1 98 ? 11.951 1.926 -10.108 1.00 88.25 98 ILE A CA 1
ATOM 794 C C . ILE A 1 98 ? 11.928 1.831 -11.640 1.00 88.25 98 ILE A C 1
ATOM 796 O O . ILE A 1 98 ? 11.445 0.835 -12.174 1.00 88.25 98 ILE A O 1
ATOM 800 N N . CYS A 1 99 ? 12.509 2.801 -12.355 1.00 89.38 99 CYS A N 1
ATOM 801 C CA . CYS A 1 99 ? 12.599 2.755 -13.819 1.00 89.38 99 CYS A CA 1
ATOM 802 C C . CYS A 1 99 ? 13.338 1.502 -14.308 1.00 89.38 99 CYS A C 1
ATOM 804 O O . CYS A 1 99 ? 12.856 0.810 -15.201 1.00 89.38 99 CYS A O 1
ATOM 806 N N . VAL A 1 100 ? 14.472 1.161 -13.687 1.00 89.50 100 VAL A N 1
ATOM 807 C CA . VAL A 1 100 ? 15.228 -0.057 -14.025 1.00 89.50 100 VAL A CA 1
ATOM 808 C C . VAL A 1 100 ? 14.404 -1.323 -13.764 1.00 89.50 100 VAL A C 1
ATOM 810 O O . VAL A 1 100 ? 14.430 -2.245 -14.578 1.00 89.50 100 VAL A O 1
ATOM 813 N N . TYR A 1 101 ? 13.656 -1.385 -12.657 1.00 89.12 101 TYR A N 1
ATOM 814 C CA . TYR A 1 101 ? 12.752 -2.506 -12.387 1.00 89.12 101 TYR A CA 1
ATOM 815 C C . TYR A 1 101 ? 11.673 -2.637 -13.475 1.00 89.12 101 TYR A C 1
ATOM 817 O O . TYR A 1 101 ? 11.509 -3.722 -14.035 1.00 89.12 101 TYR A O 1
ATOM 825 N N . ASN A 1 102 ? 11.003 -1.535 -13.825 1.00 88.94 102 ASN A N 1
ATOM 826 C CA . ASN A 1 102 ? 9.947 -1.518 -14.840 1.00 88.94 102 ASN A CA 1
ATOM 827 C C . ASN A 1 102 ? 10.467 -1.934 -16.222 1.00 88.94 102 ASN A C 1
ATOM 829 O O . ASN A 1 102 ? 9.833 -2.746 -16.888 1.00 88.94 102 ASN A O 1
ATOM 833 N N . LEU A 1 103 ? 11.647 -1.451 -16.627 1.00 89.12 103 LEU A N 1
ATOM 834 C CA . LEU A 1 103 ? 12.281 -1.854 -17.887 1.00 89.12 103 LEU A CA 1
ATOM 835 C C . LEU A 1 103 ? 12.551 -3.362 -17.931 1.00 89.12 103 LEU A C 1
ATOM 837 O O . LEU A 1 103 ? 12.286 -4.008 -18.940 1.00 89.12 103 LEU A O 1
ATOM 841 N N . ARG A 1 104 ? 13.022 -3.955 -16.827 1.00 89.75 104 ARG A N 1
ATOM 842 C CA . ARG A 1 104 ? 13.230 -5.409 -16.753 1.00 89.75 104 ARG A CA 1
ATOM 843 C C . ARG A 1 104 ? 11.924 -6.191 -16.860 1.00 89.75 104 ARG A C 1
ATOM 845 O O . ARG A 1 104 ? 11.909 -7.213 -17.540 1.00 89.75 104 ARG A O 1
ATOM 852 N N . GLN A 1 105 ? 10.852 -5.726 -16.214 1.00 88.81 105 GLN A N 1
ATOM 853 C CA . GLN A 1 105 ? 9.529 -6.351 -16.337 1.00 88.81 105 GLN A CA 1
ATOM 854 C C . GLN A 1 105 ? 9.001 -6.263 -17.769 1.00 88.81 105 GLN A C 1
ATOM 856 O O . GLN A 1 105 ? 8.505 -7.251 -18.294 1.00 88.81 105 GLN A O 1
ATOM 861 N N . LEU A 1 106 ? 9.168 -5.114 -18.424 1.00 88.50 106 LEU A N 1
ATOM 862 C CA . LEU A 1 106 ? 8.751 -4.914 -19.808 1.00 88.50 106 LEU A CA 1
ATOM 863 C C . LEU A 1 106 ? 9.490 -5.858 -20.769 1.00 88.50 106 LEU A C 1
ATOM 865 O O . LEU A 1 106 ? 8.864 -6.503 -21.604 1.00 88.50 106 LEU A O 1
ATOM 869 N N . VAL A 1 107 ? 10.810 -5.995 -20.609 1.00 88.31 107 VAL A N 1
ATOM 870 C CA . VAL A 1 107 ? 11.613 -6.949 -21.391 1.00 88.31 107 VAL A CA 1
ATOM 871 C C . VAL A 1 107 ? 11.168 -8.388 -21.125 1.00 88.31 107 VAL A C 1
ATOM 873 O O . VAL A 1 107 ? 11.010 -9.155 -22.069 1.00 88.31 107 VAL A O 1
ATOM 876 N N . TYR A 1 108 ? 10.930 -8.758 -19.864 1.00 89.56 108 TYR A N 1
ATOM 877 C CA . TYR A 1 108 ? 10.426 -10.087 -19.512 1.00 89.56 108 TYR A CA 1
ATOM 878 C C . TYR A 1 108 ? 9.086 -10.382 -20.200 1.00 89.56 108 TYR A C 1
ATOM 880 O O . TYR A 1 108 ? 8.969 -11.382 -20.901 1.00 89.56 108 TYR A O 1
ATOM 888 N N . LEU A 1 109 ? 8.127 -9.461 -20.088 1.00 88.88 109 LEU A N 1
ATOM 889 C CA . LEU A 1 109 ? 6.804 -9.556 -20.704 1.00 88.88 109 LEU A CA 1
ATOM 890 C C . LEU A 1 109 ? 6.851 -9.622 -22.233 1.00 88.88 109 LEU A C 1
ATOM 892 O O . LEU A 1 109 ? 6.037 -10.324 -22.832 1.00 88.88 109 LEU A O 1
ATOM 896 N N . LYS A 1 110 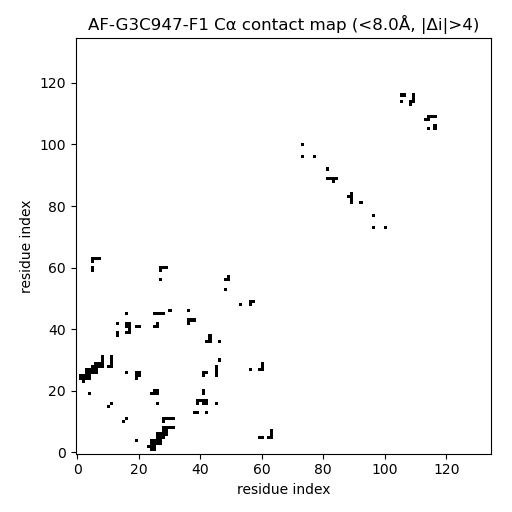? 7.809 -8.942 -22.871 1.00 88.19 110 LYS A N 1
ATOM 897 C CA . LYS A 1 110 ? 8.040 -9.078 -24.313 1.00 88.19 110 LYS A CA 1
ATOM 898 C C . LYS A 1 110 ? 8.357 -10.519 -24.692 1.00 88.19 110 LYS A C 1
ATOM 900 O O . LYS A 1 110 ? 7.757 -11.052 -25.619 1.00 88.19 110 LYS A O 1
ATOM 905 N N . TYR A 1 111 ? 9.274 -11.155 -23.966 1.00 90.38 111 TYR A N 1
ATOM 906 C CA . TYR A 1 111 ? 9.707 -12.516 -24.279 1.00 90.38 111 TYR A CA 1
ATOM 907 C C . TYR A 1 111 ? 8.719 -13.595 -23.823 1.00 90.38 111 TYR A C 1
ATOM 909 O O . TYR A 1 111 ? 8.619 -14.619 -24.490 1.00 90.38 111 TYR A O 1
ATOM 917 N N . THR A 1 112 ? 7.988 -13.397 -22.721 1.00 92.50 112 THR A N 1
ATOM 918 C CA . THR A 1 112 ? 7.037 -14.410 -22.228 1.00 92.50 112 THR A CA 1
ATOM 919 C C . THR A 1 112 ? 5.638 -14.270 -22.809 1.00 92.50 112 THR A C 1
ATOM 921 O O . THR A 1 112 ? 4.980 -15.279 -23.040 1.00 92.50 112 THR A O 1
ATOM 924 N N . ASN A 1 113 ? 5.171 -13.040 -23.036 1.00 90.81 113 ASN A N 1
ATOM 925 C CA . ASN A 1 113 ? 3.780 -12.759 -23.397 1.00 90.81 113 ASN A CA 1
ATOM 926 C C . ASN A 1 113 ? 3.647 -12.104 -24.782 1.00 90.81 113 ASN A C 1
ATOM 928 O O . ASN A 1 113 ? 2.535 -11.759 -25.175 1.00 90.81 113 ASN A O 1
ATOM 932 N N . GLY A 1 114 ? 4.753 -11.896 -25.507 1.00 86.06 114 GLY A N 1
ATOM 933 C CA . GLY A 1 114 ? 4.738 -11.287 -26.841 1.00 86.06 114 GLY A CA 1
ATOM 934 C C . GLY A 1 114 ? 4.328 -9.811 -26.850 1.00 86.06 114 GLY A C 1
ATOM 935 O O . GLY A 1 114 ? 3.915 -9.303 -27.887 1.00 86.06 114 GLY A O 1
ATOM 936 N N . ILE A 1 115 ? 4.409 -9.121 -25.706 1.00 83.31 115 ILE A N 1
ATOM 937 C CA . ILE A 1 115 ? 4.071 -7.695 -25.608 1.00 83.31 115 ILE A CA 1
ATOM 938 C C . ILE A 1 115 ? 5.143 -6.883 -26.335 1.00 83.31 115 ILE A C 1
ATOM 940 O O . ILE A 1 115 ? 6.314 -6.939 -25.960 1.00 83.31 115 ILE A O 1
ATOM 944 N N . ASP A 1 116 ? 4.759 -6.101 -27.342 1.00 79.50 116 ASP A N 1
ATOM 945 C CA . ASP A 1 116 ? 5.697 -5.204 -28.010 1.00 79.50 116 ASP A CA 1
ATOM 946 C C . ASP A 1 116 ? 5.861 -3.904 -27.204 1.00 79.50 116 ASP A C 1
ATOM 948 O O . ASP A 1 116 ? 4.887 -3.176 -27.003 1.00 79.50 116 ASP A O 1
ATOM 952 N N . PRO A 1 117 ? 7.068 -3.581 -26.706 1.00 68.88 117 PRO A N 1
ATOM 953 C CA . PRO A 1 117 ? 7.325 -2.349 -25.973 1.00 68.88 117 PRO A CA 1
ATOM 954 C C . PRO A 1 117 ? 7.507 -1.141 -26.901 1.00 68.88 117 PRO A C 1
ATOM 956 O O . PRO A 1 117 ? 8.366 -0.293 -26.645 1.00 68.88 117 PRO A O 1
ATOM 959 N N . THR A 1 118 ? 6.745 -1.048 -27.989 1.00 71.75 118 THR A N 1
ATOM 960 C CA . THR A 1 118 ? 6.709 0.162 -28.807 1.00 71.75 118 THR A CA 1
ATOM 961 C C . THR A 1 118 ? 6.190 1.306 -27.951 1.00 71.75 118 THR A C 1
ATOM 963 O O . THR A 1 118 ? 5.048 1.318 -27.497 1.00 71.75 118 THR A O 1
ATOM 966 N N . MET A 1 119 ? 7.081 2.253 -27.679 1.00 56.88 119 MET A N 1
ATOM 967 C CA . MET A 1 119 ? 6.787 3.442 -26.902 1.00 56.88 119 MET A CA 1
ATOM 968 C C . MET A 1 119 ? 5.974 4.390 -27.784 1.00 56.88 119 MET A C 1
ATOM 970 O O . MET A 1 119 ? 6.535 5.254 -28.454 1.00 56.88 119 MET A O 1
ATOM 974 N N . GLU A 1 120 ? 4.652 4.221 -27.814 1.00 58.25 120 GLU A N 1
ATOM 975 C CA . GLU A 1 120 ? 3.784 5.308 -28.257 1.00 58.25 120 GLU A CA 1
ATOM 976 C C . GLU A 1 120 ? 4.004 6.474 -27.289 1.00 58.25 120 GLU A C 1
ATOM 978 O O . GLU A 1 120 ? 3.911 6.335 -26.068 1.00 58.25 120 GLU A O 1
ATOM 983 N N . TRP A 1 121 ? 4.446 7.596 -27.847 1.00 46.84 121 TRP A N 1
ATOM 984 C CA . TRP A 1 121 ? 4.882 8.794 -27.145 1.00 46.84 121 TRP A CA 1
ATOM 985 C C . TRP A 1 121 ? 3.933 9.168 -25.994 1.00 46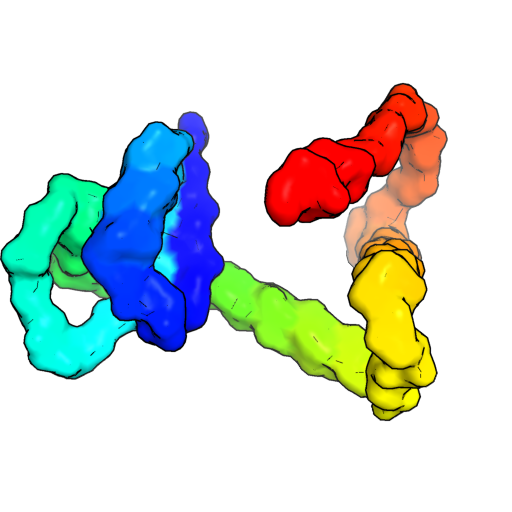.84 121 TRP A C 1
ATOM 987 O O . TRP A 1 121 ? 2.762 9.473 -26.211 1.00 46.84 121 TRP A O 1
ATOM 997 N N . ILE A 1 122 ? 4.442 9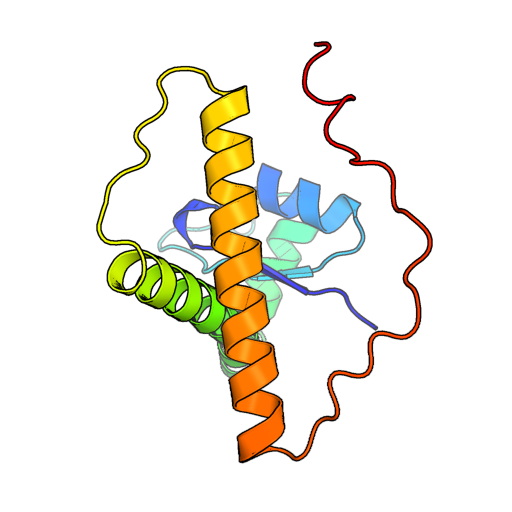.166 -24.758 1.00 48.66 122 ILE A N 1
ATOM 998 C CA . ILE A 1 122 ? 3.700 9.685 -23.605 1.00 48.66 122 ILE A CA 1
ATOM 999 C C . ILE A 1 122 ? 3.951 11.199 -23.574 1.00 48.66 122 ILE A C 1
ATOM 1001 O O . ILE A 1 122 ? 5.118 11.590 -23.438 1.00 48.66 122 ILE A O 1
ATOM 1005 N N . PRO A 1 123 ? 2.917 12.059 -23.679 1.00 40.22 123 PRO A N 1
ATOM 1006 C CA . PRO A 1 123 ? 3.087 13.494 -23.500 1.00 40.22 123 PRO A CA 1
ATOM 1007 C C . PRO A 1 123 ? 3.786 13.738 -22.170 1.00 40.22 123 PRO A C 1
ATOM 1009 O O .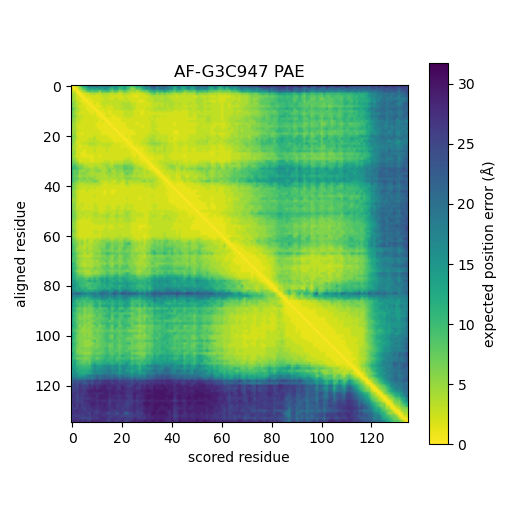 PRO A 1 123 ? 3.406 13.172 -21.147 1.00 40.22 123 PRO A O 1
ATOM 1012 N N . THR A 1 124 ? 4.848 14.535 -22.210 1.00 43.22 124 THR A N 1
ATOM 1013 C CA . THR A 1 124 ? 5.730 14.865 -21.091 1.00 43.22 124 THR A CA 1
ATOM 1014 C C . THR A 1 124 ? 4.934 15.269 -19.850 1.00 43.22 124 THR A C 1
ATOM 1016 O O . THR A 1 124 ? 4.603 16.435 -19.642 1.00 43.22 124 THR A O 1
ATOM 1019 N N . VAL A 1 125 ? 4.646 14.300 -18.978 1.00 42.59 125 VAL A N 1
ATOM 1020 C CA . VAL A 1 125 ? 4.119 14.585 -17.648 1.00 42.59 125 VAL A CA 1
ATOM 1021 C C . VAL A 1 125 ? 5.260 15.267 -16.906 1.00 42.59 125 VAL A C 1
ATOM 1023 O O . VAL A 1 125 ? 6.264 14.631 -16.575 1.00 42.59 125 VAL A O 1
ATOM 1026 N N . ARG A 1 126 ? 5.152 16.589 -16.707 1.00 40.50 126 ARG A N 1
ATOM 1027 C CA . ARG A 1 126 ? 6.063 17.327 -15.824 1.00 40.50 126 ARG A CA 1
ATOM 1028 C C . ARG A 1 126 ? 6.159 16.552 -14.508 1.00 40.50 126 ARG A C 1
ATOM 1030 O O . ARG A 1 126 ? 5.124 16.101 -14.015 1.00 40.50 126 ARG A O 1
ATOM 1037 N N . PRO A 1 127 ? 7.353 16.380 -13.922 1.00 42.12 127 PRO A N 1
ATOM 1038 C CA . PRO A 1 127 ? 7.457 15.720 -12.634 1.00 42.12 127 PRO A CA 1
ATOM 1039 C C . PRO A 1 127 ? 6.619 16.503 -11.617 1.00 42.12 127 PRO A C 1
ATOM 1041 O O . PRO A 1 127 ? 6.977 17.617 -11.245 1.00 42.12 127 PRO A O 1
ATOM 1044 N N . VAL A 1 128 ? 5.520 15.902 -11.150 1.00 48.00 128 VAL A N 1
ATOM 1045 C CA . VAL A 1 128 ? 4.642 16.392 -10.062 1.00 48.00 128 VAL A CA 1
ATOM 1046 C C . VAL A 1 128 ? 5.362 16.270 -8.703 1.00 48.00 128 VAL A C 1
ATOM 1048 O O . VAL A 1 128 ? 4.796 15.884 -7.690 1.00 48.00 128 VAL A O 1
ATOM 1051 N N . ILE A 1 129 ? 6.674 16.511 -8.679 1.00 43.31 129 ILE A N 1
ATOM 1052 C CA . ILE A 1 129 ? 7.524 16.378 -7.490 1.00 43.31 129 ILE A CA 1
ATOM 1053 C C . ILE A 1 129 ? 7.803 17.756 -6.867 1.00 43.31 129 ILE A C 1
ATOM 1055 O O . ILE A 1 129 ? 8.270 17.824 -5.734 1.00 43.31 129 ILE A O 1
ATOM 1059 N N . LEU A 1 130 ? 7.487 18.860 -7.554 1.00 36.72 130 LEU A N 1
ATOM 1060 C CA . LEU A 1 130 ? 7.830 20.197 -7.062 1.00 36.72 130 LEU A CA 1
ATOM 1061 C C . LEU A 1 130 ? 6.895 20.717 -5.953 1.00 36.72 130 LEU A C 1
ATOM 1063 O O . LEU A 1 130 ? 7.359 21.468 -5.102 1.00 36.72 130 LEU A O 1
ATOM 1067 N N . ASP A 1 131 ? 5.645 20.254 -5.882 1.00 41.50 131 ASP A N 1
ATOM 1068 C CA . ASP A 1 131 ? 4.647 20.842 -4.967 1.00 41.50 131 ASP A CA 1
ATOM 1069 C C . ASP A 1 131 ? 4.684 20.262 -3.538 1.00 41.50 131 ASP A C 1
ATOM 1071 O O . ASP A 1 131 ? 4.063 20.799 -2.626 1.00 41.50 131 ASP A O 1
ATOM 1075 N N . TYR A 1 132 ? 5.439 19.182 -3.302 1.00 42.31 132 TYR A N 1
ATOM 1076 C CA . TYR A 1 132 ? 5.567 18.550 -1.976 1.00 42.31 132 TYR A CA 1
ATOM 1077 C C . TYR A 1 132 ? 6.751 19.067 -1.142 1.00 42.31 132 TYR A C 1
ATOM 1079 O O . TYR A 1 132 ? 6.971 18.585 -0.034 1.00 42.31 132 TYR A O 1
ATOM 1087 N N . LEU A 1 133 ? 7.539 20.013 -1.664 1.00 38.22 133 LEU A N 1
ATOM 1088 C CA . LEU A 1 133 ? 8.737 20.542 -0.996 1.00 38.22 133 LEU A CA 1
ATOM 1089 C C . LEU A 1 133 ? 8.607 22.019 -0.586 1.00 38.22 133 LEU A C 1
ATOM 1091 O O . LEU A 1 133 ? 9.596 22.617 -0.165 1.00 38.22 133 LEU A O 1
ATOM 1095 N N . THR A 1 134 ? 7.411 22.601 -0.697 1.00 39.31 134 THR A N 1
ATOM 1096 C CA . THR A 1 134 ? 7.123 24.011 -0.375 1.00 39.31 134 THR A CA 1
ATOM 1097 C C . THR A 1 134 ? 6.164 24.202 0.806 1.00 39.31 134 THR A C 1
ATOM 1099 O O . THR A 1 134 ? 5.501 25.235 0.880 1.00 39.31 134 THR A O 1
ATOM 1102 N N . HIS A 1 135 ? 6.113 23.250 1.743 1.00 39.28 135 HIS A N 1
ATOM 1103 C CA . HIS A 1 135 ? 5.484 23.414 3.060 1.00 39.28 135 HIS A CA 1
ATOM 1104 C C . HIS A 1 135 ? 6.375 22.840 4.160 1.00 39.28 135 HIS A C 1
ATOM 1106 O O . HIS A 1 135 ? 6.905 21.723 3.959 1.00 39.28 135 HIS A O 1
#

Solvent-accessible surface area (backbone atoms only — not comparable to full-atom values): 8158 Å² total; per-residue (Å²): 131,87,47,75,46,61,50,58,51,87,64,60,47,55,68,53,25,36,63,36,32,78,67,71,26,49,52,37,48,55,85,62,93,90,72,68,74,80,66,49,68,40,35,34,49,38,52,47,47,41,70,74,40,44,70,64,39,50,61,62,39,50,61,49,55,55,57,52,52,51,54,54,49,49,47,70,73,48,71,68,73,87,86,54,87,52,67,69,58,38,50,52,51,52,51,54,52,49,51,55,51,51,53,52,51,51,54,49,39,27,75,76,69,66,48,77,83,75,77,73,82,72,78,83,73,70,78,87,65,69,80,79,73,78,121

Mean predicted aligned error: 10.0 Å

Sequence (135 aa):
MVKLLTADAGYLSRENCEAIGNKEIVARIFPKKGITYSGPDAWREMIYSFTYDTQKWLRQYHTRSIIETVNSTLKRTMPSPLKKRLIVRKATEIVARICVYNLRQLVYLKYTNGIDPTMEWIPTVRPVILDYLTH